Protein AF-A0A2T9KCJ7-F1 (afdb_monomer_lite)

Sequence (89 aa):
MVDSATVEYEALINDPLFQRLWAIRQEVESGRADPQLVEQWEELRETVTHIVDSLRATMLGVPASEREQVARAWIEAFCDEHWPRETLH

Foldseek 3Di:
DPDVVVVVVVVQVPDPVNVVLVVLVVCLVVVNDDPVSVVVNVVVVVVVVVLVVVLVVQLPPPDPVCSVVSSVVSVVVCCVVPPPPVPPD

Structure (mmCIF, N/CA/C/O backbone):
data_AF-A0A2T9KCJ7-F1
#
_entry.id   AF-A0A2T9KCJ7-F1
#
loop_
_atom_site.group_PDB
_atom_site.id
_atom_site.type_symbol
_atom_site.label_atom_id
_atom_site.label_alt_id
_atom_site.label_comp_id
_atom_site.label_asym_id
_atom_site.label_entity_id
_atom_site.label_seq_id
_atom_site.pdbx_PDB_ins_code
_atom_site.Cartn_x
_atom_site.Cartn_y
_atom_site.Cartn_z
_atom_site.occupancy
_atom_site.B_iso_or_equiv
_atom_site.auth_seq_id
_atom_site.auth_comp_id
_atom_site.auth_asym_id
_atom_site.auth_atom_id
_atom_site.pdbx_PDB_model_num
ATOM 1 N N . MET A 1 1 ? 18.115 27.092 -5.203 1.00 45.19 1 MET A N 1
ATOM 2 C CA . MET A 1 1 ? 17.299 26.013 -5.789 1.00 45.19 1 MET A CA 1
ATOM 3 C C . MET A 1 1 ? 16.743 25.226 -4.627 1.00 45.19 1 MET A C 1
ATOM 5 O O . MET A 1 1 ? 17.535 24.632 -3.911 1.00 45.19 1 MET A O 1
ATOM 9 N N . VAL A 1 2 ? 15.441 25.338 -4.368 1.00 48.44 2 VAL A N 1
ATOM 10 C CA . VAL A 1 2 ? 14.766 24.421 -3.443 1.00 48.44 2 VAL A CA 1
ATOM 11 C C . VAL A 1 2 ? 14.623 23.109 -4.203 1.00 48.44 2 VAL A C 1
ATOM 13 O O . VAL A 1 2 ? 14.237 23.125 -5.371 1.00 48.44 2 VAL A O 1
ATOM 16 N N . ASP A 1 3 ? 15.054 22.021 -3.587 1.00 55.81 3 ASP A N 1
ATOM 17 C CA . ASP A 1 3 ? 14.996 20.689 -4.171 1.00 55.81 3 ASP A CA 1
ATOM 18 C C . ASP A 1 3 ? 13.518 20.283 -4.325 1.00 55.81 3 ASP A C 1
ATOM 20 O O . ASP A 1 3 ? 12.748 20.358 -3.365 1.00 55.81 3 ASP A O 1
ATOM 24 N N . SER A 1 4 ? 13.094 19.929 -5.545 1.00 58.38 4 SER A N 1
ATOM 25 C CA . SER A 1 4 ? 11.694 19.583 -5.856 1.00 58.38 4 SER A CA 1
ATOM 26 C C . SER A 1 4 ? 11.171 18.464 -4.956 1.00 58.38 4 SER A C 1
ATOM 28 O O . SER A 1 4 ? 10.011 18.501 -4.551 1.00 58.38 4 SER A O 1
ATOM 30 N N . ALA A 1 5 ? 12.045 17.535 -4.559 1.00 61.59 5 ALA A N 1
ATOM 31 C CA . ALA A 1 5 ? 11.699 16.448 -3.650 1.00 61.59 5 ALA A CA 1
ATOM 32 C C . ALA A 1 5 ? 11.270 16.948 -2.257 1.00 61.59 5 ALA A C 1
ATOM 34 O O . ALA A 1 5 ? 10.423 16.337 -1.608 1.00 61.59 5 ALA A O 1
ATOM 35 N N . THR A 1 6 ? 11.824 18.070 -1.784 1.00 63.75 6 THR A N 1
ATOM 36 C CA . THR A 1 6 ? 11.460 18.649 -0.480 1.00 63.75 6 THR A CA 1
ATOM 37 C C . THR A 1 6 ? 10.083 19.307 -0.528 1.00 63.75 6 THR A C 1
ATOM 39 O O . THR A 1 6 ? 9.313 19.178 0.418 1.00 63.75 6 THR A O 1
ATOM 42 N N . VAL A 1 7 ? 9.743 19.946 -1.652 1.00 63.31 7 VAL A N 1
ATOM 43 C CA . VAL A 1 7 ? 8.431 20.580 -1.869 1.00 63.31 7 VAL A CA 1
ATOM 44 C C . VAL A 1 7 ? 7.323 19.530 -1.983 1.00 63.31 7 VAL A C 1
ATOM 46 O O . VAL A 1 7 ? 6.248 19.701 -1.412 1.00 63.31 7 VAL A O 1
ATOM 49 N N . GLU A 1 8 ? 7.588 18.418 -2.670 1.00 69.56 8 GLU A N 1
ATOM 50 C CA . GLU A 1 8 ? 6.644 17.299 -2.791 1.00 69.56 8 GLU A CA 1
ATOM 51 C C . GLU A 1 8 ? 6.410 16.595 -1.445 1.00 69.56 8 GLU A C 1
ATOM 53 O O . GLU A 1 8 ? 5.277 16.249 -1.106 1.00 69.56 8 GLU A O 1
ATOM 58 N N . TYR A 1 9 ? 7.460 16.448 -0.634 1.00 72.00 9 TYR A N 1
ATOM 59 C CA . TYR A 1 9 ? 7.349 15.875 0.706 1.00 72.00 9 TYR A CA 1
ATOM 60 C C . TYR A 1 9 ? 6.581 16.786 1.677 1.00 72.00 9 TYR A C 1
ATOM 62 O O . TYR A 1 9 ? 5.735 16.312 2.437 1.00 72.00 9 TYR A O 1
ATOM 70 N N . GLU A 1 10 ? 6.818 18.100 1.632 1.00 77.25 10 GLU A N 1
ATOM 71 C CA . GLU A 1 10 ? 6.047 19.074 2.415 1.00 77.25 10 GLU A CA 1
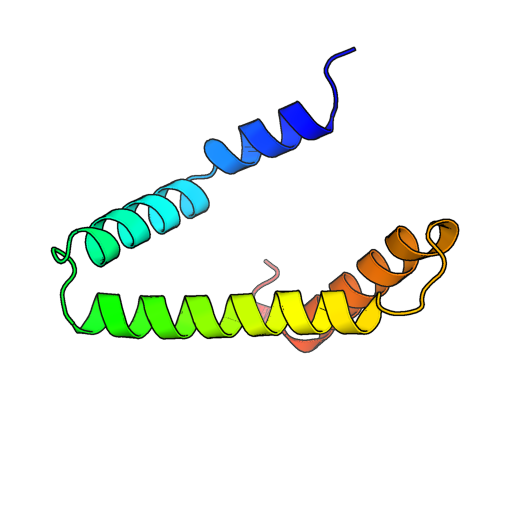ATOM 72 C C . GLU A 1 10 ? 4.572 19.108 1.997 1.00 77.25 10 GLU A C 1
ATOM 74 O O . GLU A 1 10 ? 3.696 19.194 2.860 1.00 77.25 10 GLU A O 1
ATOM 79 N N . ALA A 1 11 ? 4.274 18.998 0.701 1.00 79.06 11 ALA A N 1
ATOM 80 C CA . ALA A 1 11 ? 2.899 18.901 0.217 1.00 79.06 11 ALA A CA 1
ATOM 81 C C . ALA A 1 11 ? 2.198 17.644 0.758 1.00 79.06 11 ALA A C 1
ATOM 83 O O . ALA A 1 11 ? 1.063 17.735 1.220 1.00 79.06 11 ALA A O 1
ATOM 84 N N . LEU A 1 12 ? 2.895 16.502 0.784 1.00 76.75 12 LEU A N 1
ATOM 85 C CA . LEU A 1 12 ? 2.364 15.251 1.327 1.00 76.75 12 LEU A CA 1
ATOM 86 C C . LEU A 1 12 ? 2.107 15.323 2.841 1.00 76.75 12 LEU A C 1
ATOM 88 O O . LEU A 1 12 ? 1.057 14.889 3.300 1.00 76.75 12 LEU A O 1
ATOM 92 N N . ILE A 1 13 ? 3.023 15.890 3.634 1.00 84.75 13 ILE A N 1
ATOM 93 C CA . ILE A 1 13 ? 2.830 16.021 5.095 1.00 84.75 13 ILE A CA 1
ATOM 94 C C . ILE A 1 13 ? 1.631 16.915 5.430 1.00 84.75 13 ILE A C 1
ATOM 96 O O . ILE A 1 13 ? 0.964 16.724 6.452 1.00 84.75 13 ILE A O 1
ATOM 100 N N . ASN A 1 14 ? 1.368 17.907 4.583 1.00 86.25 14 ASN A N 1
ATOM 101 C CA . ASN A 1 14 ? 0.245 18.821 4.749 1.00 86.25 14 ASN A CA 1
ATOM 102 C C . ASN A 1 14 ? -1.054 18.306 4.113 1.00 86.25 14 ASN A C 1
ATOM 104 O O . ASN A 1 14 ? -2.093 18.948 4.271 1.00 86.25 14 ASN A O 1
ATOM 108 N N . ASP A 1 15 ? -1.022 17.160 3.432 1.00 90.12 15 ASP A N 1
ATOM 109 C CA . ASP A 1 15 ? -2.212 16.557 2.852 1.00 90.12 15 ASP A CA 1
ATOM 110 C C . ASP A 1 15 ? -3.165 16.055 3.964 1.00 90.12 15 ASP A C 1
ATOM 112 O O . ASP A 1 15 ? -2.756 15.281 4.841 1.00 90.12 15 ASP A O 1
ATOM 116 N N . PRO A 1 16 ? -4.448 16.467 3.965 1.00 87.50 16 PRO A N 1
ATOM 117 C CA . PRO A 1 16 ? -5.397 16.083 5.010 1.00 87.50 16 PRO A CA 1
ATOM 118 C C . PRO A 1 16 ? -5.643 14.572 5.114 1.00 87.50 16 PRO A C 1
ATOM 120 O O . PRO A 1 16 ? -5.905 14.065 6.209 1.00 87.50 16 PRO A O 1
ATOM 123 N N . LEU A 1 17 ? -5.576 13.839 3.996 1.00 87.75 17 LEU A N 1
ATOM 124 C CA . LEU A 1 17 ? -5.738 12.386 3.988 1.00 87.75 17 LEU A CA 1
ATOM 125 C C . LEU A 1 17 ? -4.511 11.721 4.613 1.00 87.75 17 LEU A C 1
ATOM 127 O O . LEU A 1 17 ? -4.667 10.833 5.455 1.00 87.75 17 LEU A O 1
ATOM 131 N N . PHE A 1 18 ? -3.309 12.187 4.267 1.00 87.75 18 PHE A N 1
ATOM 132 C CA . PHE A 1 18 ? -2.069 11.705 4.876 1.00 87.75 18 PHE A CA 1
ATOM 133 C C . PHE A 1 18 ? -2.061 11.925 6.394 1.00 87.75 18 PHE A C 1
ATOM 135 O O . PHE A 1 18 ? -1.802 10.992 7.157 1.00 87.75 18 PHE A O 1
ATOM 142 N N . GLN A 1 19 ? -2.421 13.125 6.854 1.00 91.06 19 GLN A N 1
ATOM 143 C CA . GLN A 1 19 ? -2.507 13.431 8.286 1.00 91.06 19 GLN A CA 1
ATOM 144 C C . GLN A 1 19 ? -3.532 12.552 9.007 1.00 91.06 19 GLN A C 1
ATOM 146 O O . GLN A 1 19 ? -3.283 12.093 10.125 1.00 91.06 19 GLN A O 1
ATOM 151 N N . ARG A 1 20 ? -4.671 12.274 8.364 1.00 90.12 20 ARG A N 1
ATOM 152 C CA . ARG A 1 20 ? -5.691 11.377 8.912 1.00 90.12 20 ARG A CA 1
ATOM 153 C C . ARG A 1 20 ? -5.185 9.940 9.031 1.00 90.12 20 ARG A C 1
ATOM 155 O O . ARG A 1 20 ? -5.364 9.332 10.084 1.00 90.12 20 ARG A O 1
ATOM 162 N N . LEU A 1 21 ? -4.538 9.407 7.994 1.00 91.19 21 LEU A N 1
ATOM 163 C CA . LEU A 1 21 ? -3.921 8.075 8.038 1.00 91.19 21 LEU A CA 1
ATOM 164 C C . LEU A 1 21 ? -2.848 7.995 9.128 1.00 91.19 21 LEU A C 1
ATOM 166 O O . LEU A 1 21 ? -2.778 7.009 9.862 1.00 91.19 21 LEU A O 1
ATOM 170 N N . TRP A 1 22 ? -2.055 9.055 9.287 1.00 90.94 22 TRP A N 1
ATOM 171 C CA . TRP A 1 22 ? -1.064 9.146 10.353 1.00 90.94 22 TRP A CA 1
ATOM 172 C C . TRP A 1 22 ? -1.698 9.129 11.750 1.00 90.94 22 TRP A C 1
ATOM 174 O O . TRP A 1 22 ? -1.208 8.436 12.640 1.00 90.94 22 TRP A O 1
ATOM 184 N N . ALA A 1 23 ? -2.802 9.849 11.952 1.00 92.69 23 ALA A N 1
ATOM 185 C CA . ALA A 1 23 ? -3.529 9.836 13.220 1.00 92.69 23 ALA A CA 1
ATOM 186 C C . ALA A 1 23 ? -4.088 8.440 13.548 1.00 92.69 23 ALA A C 1
ATOM 188 O O . ALA A 1 23 ? -3.879 7.955 14.659 1.00 92.69 23 ALA A O 1
ATOM 189 N N . ILE A 1 24 ? -4.704 7.764 12.569 1.00 92.88 24 ILE A N 1
ATOM 190 C CA . ILE A 1 24 ? -5.212 6.387 12.722 1.00 92.88 24 ILE A CA 1
ATOM 191 C C . ILE A 1 24 ? -4.080 5.442 13.129 1.00 92.88 24 ILE A C 1
ATOM 193 O O . ILE A 1 24 ? -4.218 4.689 14.092 1.00 92.88 24 ILE A O 1
ATOM 197 N N . ARG A 1 25 ? -2.924 5.536 12.460 1.00 93.88 25 ARG A N 1
ATOM 198 C CA . ARG A 1 25 ? -1.733 4.764 12.828 1.00 93.88 25 ARG A CA 1
ATOM 199 C C . ARG A 1 25 ? -1.370 4.948 14.301 1.00 93.88 25 ARG A C 1
ATOM 201 O O . ARG A 1 25 ? -1.136 3.969 15.001 1.00 93.88 25 ARG A O 1
ATOM 208 N N . GLN A 1 26 ? -1.319 6.194 14.772 1.00 95.94 26 GLN A N 1
ATOM 209 C CA . GLN A 1 26 ? -0.985 6.496 16.166 1.00 95.94 26 GLN A CA 1
ATOM 210 C C . GLN A 1 26 ? -2.025 5.932 17.147 1.00 95.94 26 GLN A C 1
ATOM 212 O O . GLN A 1 26 ? -1.673 5.494 18.243 1.00 95.94 26 GLN A O 1
ATOM 217 N N . GLU A 1 27 ? -3.309 5.924 16.789 1.00 96.06 27 GLU A N 1
ATOM 218 C CA . GLU A 1 27 ? -4.369 5.325 17.610 1.00 96.06 27 GLU A CA 1
ATOM 219 C C . GLU A 1 27 ? -4.241 3.802 17.706 1.00 96.06 27 GLU A C 1
ATOM 221 O O . GLU A 1 27 ? -4.339 3.260 18.811 1.00 96.06 27 GLU A O 1
ATOM 226 N N . VAL A 1 28 ? -3.944 3.130 16.591 1.00 95.75 28 VAL A N 1
ATOM 227 C CA . VAL A 1 28 ? -3.703 1.679 16.549 1.00 95.75 28 VAL A CA 1
ATOM 228 C C . VAL A 1 28 ? -2.445 1.311 17.339 1.00 95.75 28 VAL A C 1
ATOM 230 O O . VAL A 1 28 ? -2.513 0.474 18.237 1.00 95.75 28 VAL A O 1
ATOM 233 N N . GLU A 1 29 ? -1.316 1.983 17.091 1.00 94.50 29 GLU A N 1
ATOM 234 C CA . GLU A 1 29 ? -0.042 1.716 17.784 1.00 94.50 29 GLU A CA 1
ATOM 235 C C . GLU A 1 29 ? -0.124 1.979 19.297 1.00 94.50 29 GLU A C 1
ATOM 237 O O . GLU A 1 29 ? 0.541 1.308 20.085 1.00 94.50 29 GLU A O 1
ATOM 242 N N . SER A 1 30 ? -0.956 2.937 19.720 1.00 96.94 30 SER A N 1
ATOM 243 C CA . SER A 1 30 ? -1.195 3.222 21.143 1.00 96.94 30 SER A CA 1
ATOM 244 C C . SER A 1 30 ? -2.241 2.314 21.799 1.00 96.94 30 SER A C 1
ATOM 246 O O . SER A 1 30 ? -2.479 2.449 23.000 1.00 96.94 30 SER A O 1
ATOM 248 N N . GLY A 1 31 ? -2.874 1.408 21.043 1.00 95.69 31 GLY A N 1
ATOM 249 C CA . GLY A 1 31 ? -3.924 0.512 21.539 1.00 95.69 31 GLY A CA 1
ATOM 250 C C . GLY A 1 31 ? -5.230 1.224 21.909 1.00 95.69 31 GLY A C 1
ATOM 251 O O . GLY A 1 31 ? -6.014 0.695 22.694 1.00 95.69 31 GLY A O 1
ATOM 252 N N . ARG A 1 32 ? -5.445 2.441 21.394 1.00 95.94 32 ARG A N 1
ATOM 253 C CA . ARG A 1 32 ? -6.652 3.250 21.643 1.00 95.94 32 ARG A CA 1
ATOM 254 C C . ARG A 1 32 ? -7.722 3.078 20.568 1.00 95.94 32 ARG A C 1
ATOM 256 O O . ARG A 1 32 ? -8.864 3.455 20.809 1.00 95.94 32 ARG A O 1
ATOM 263 N N . ALA A 1 33 ? -7.347 2.540 19.410 1.00 95.25 33 ALA A N 1
ATOM 264 C CA . ALA A 1 33 ? -8.273 2.202 18.341 1.00 95.25 33 ALA A CA 1
ATOM 265 C C . ALA A 1 33 ? -9.235 1.085 18.774 1.00 95.25 33 ALA A C 1
ATOM 267 O O . ALA A 1 33 ? -8.850 0.154 19.487 1.00 95.25 33 ALA A O 1
ATOM 268 N N . ASP A 1 34 ? -10.486 1.169 18.326 1.00 96.44 34 ASP A N 1
ATOM 269 C CA . ASP A 1 34 ? -11.428 0.063 18.463 1.00 96.44 34 ASP A CA 1
ATOM 270 C C . ASP A 1 34 ? -11.041 -1.120 17.542 1.00 96.44 34 ASP A C 1
ATOM 272 O O . ASP A 1 34 ? -10.279 -0.940 16.586 1.00 96.44 34 ASP A O 1
ATOM 276 N N . PRO A 1 35 ? -11.540 -2.345 17.802 1.00 96.00 35 PRO A N 1
ATOM 277 C CA . PRO A 1 35 ? -1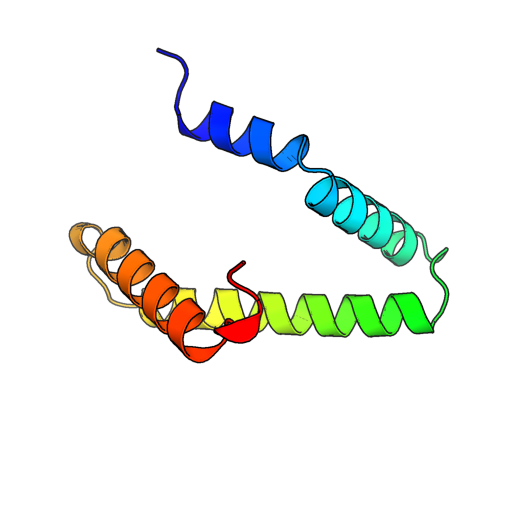1.152 -3.524 17.026 1.00 96.00 35 PRO A CA 1
ATOM 278 C C . PRO A 1 35 ? -11.451 -3.430 15.526 1.00 96.00 35 PRO A C 1
ATOM 280 O O . PRO A 1 35 ? -10.689 -3.973 14.731 1.00 96.00 35 PRO A O 1
ATOM 283 N N . GLN A 1 36 ? -12.526 -2.738 15.136 1.00 95.25 36 GLN A N 1
ATOM 284 C CA . GLN A 1 36 ? -12.891 -2.582 13.728 1.00 95.25 36 GLN A CA 1
ATOM 285 C C . GLN A 1 36 ? -11.882 -1.679 13.010 1.00 95.25 36 GLN A C 1
ATOM 287 O O . GLN A 1 36 ? -11.469 -1.977 11.890 1.00 95.25 36 GLN A O 1
ATOM 292 N N . LEU A 1 37 ? -11.447 -0.599 13.663 1.00 94.31 37 LEU A N 1
ATOM 293 C CA . LEU A 1 37 ? -10.417 0.284 13.126 1.00 94.31 37 LEU A CA 1
ATOM 294 C C . LEU A 1 37 ? -9.058 -0.422 13.009 1.00 94.31 37 LEU A C 1
ATOM 296 O O . LEU A 1 37 ? -8.3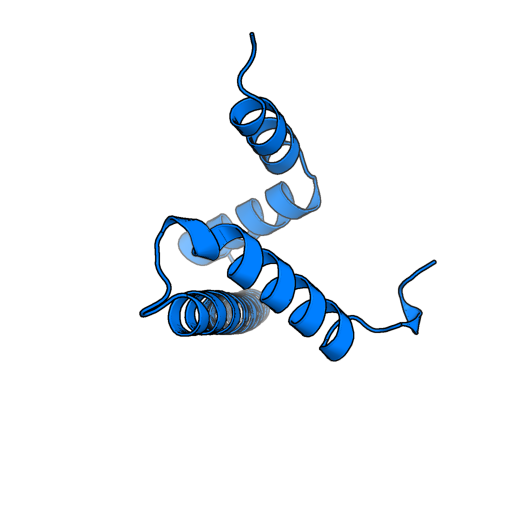39 -0.197 12.036 1.00 94.31 37 LEU A O 1
ATOM 300 N N . VAL A 1 38 ? -8.712 -1.290 13.966 1.00 96.00 38 VAL A N 1
ATOM 301 C CA . VAL A 1 38 ? -7.490 -2.111 13.894 1.00 96.00 38 VAL A CA 1
ATOM 302 C C . VAL A 1 38 ? -7.541 -3.070 12.702 1.00 96.00 38 VAL A C 1
ATOM 304 O O . VAL A 1 38 ? -6.573 -3.142 11.951 1.00 96.00 38 VAL A O 1
ATOM 307 N N . GLU A 1 39 ? -8.659 -3.768 12.497 1.00 95.00 39 GLU A N 1
ATOM 308 C CA . GLU A 1 39 ? -8.844 -4.687 11.364 1.00 95.00 39 GLU A CA 1
ATOM 309 C C . GLU A 1 39 ? -8.684 -3.960 10.019 1.00 95.00 39 GLU A C 1
ATOM 311 O O . GLU A 1 39 ? -7.849 -4.345 9.203 1.00 95.00 39 GLU A O 1
ATOM 316 N N . GLN A 1 40 ? -9.383 -2.836 9.836 1.00 93.31 40 GLN A N 1
ATOM 317 C CA . GLN A 1 40 ? -9.281 -2.015 8.622 1.00 93.31 40 GLN A CA 1
ATOM 318 C C . GLN A 1 40 ? -7.867 -1.467 8.390 1.00 93.31 40 GLN A C 1
ATOM 320 O O . GLN A 1 40 ? -7.414 -1.348 7.249 1.00 93.31 40 GLN A O 1
ATOM 325 N N . TRP A 1 41 ? -7.161 -1.108 9.464 1.00 94.81 41 TRP A N 1
ATOM 326 C CA . TRP A 1 41 ? -5.779 -0.649 9.377 1.00 94.81 41 TRP A CA 1
ATOM 327 C C . TRP A 1 41 ? -4.833 -1.760 8.913 1.00 94.81 41 TRP A C 1
ATOM 329 O O . TRP A 1 41 ? -3.977 -1.514 8.059 1.00 94.81 41 TRP A O 1
ATOM 339 N N . GLU A 1 42 ? -4.984 -2.975 9.442 1.00 94.00 42 GLU A N 1
ATOM 340 C CA . GLU A 1 42 ? -4.172 -4.119 9.026 1.00 94.00 42 GLU A CA 1
ATOM 341 C C . GLU A 1 42 ? -4.450 -4.509 7.568 1.00 94.00 42 GLU A C 1
ATOM 343 O O . GLU A 1 42 ? -3.497 -4.671 6.806 1.00 94.00 42 GLU A O 1
ATOM 348 N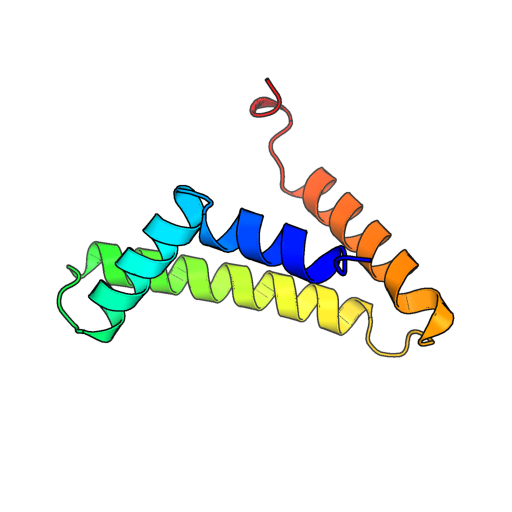 N . GLU A 1 43 ? -5.714 -4.536 7.134 1.00 92.69 43 GLU A N 1
ATOM 349 C CA . GLU A 1 43 ? -6.079 -4.769 5.725 1.00 92.69 43 GLU A CA 1
ATOM 350 C C . GLU A 1 43 ? -5.440 -3.735 4.783 1.00 92.69 43 GLU A C 1
ATOM 352 O O . GLU A 1 43 ? -4.867 -4.078 3.738 1.00 92.69 43 GLU A O 1
ATOM 357 N N . LEU A 1 44 ? -5.487 -2.451 5.160 1.00 91.69 44 LEU A N 1
ATOM 358 C CA . LEU A 1 44 ? -4.843 -1.381 4.401 1.00 91.69 44 LEU A CA 1
ATOM 359 C C . LEU A 1 44 ? -3.322 -1.572 4.355 1.00 91.69 44 LEU A C 1
ATOM 361 O O . LEU A 1 44 ? -2.712 -1.434 3.291 1.00 91.69 44 LEU A O 1
ATOM 365 N N . ARG A 1 45 ? -2.698 -1.896 5.494 1.00 92.44 45 ARG A N 1
ATOM 366 C CA . ARG A 1 45 ? -1.249 -2.111 5.597 1.00 92.44 45 ARG A CA 1
ATOM 367 C C . ARG A 1 45 ? -0.802 -3.279 4.722 1.00 92.44 45 ARG A C 1
ATOM 369 O O . ARG A 1 45 ? 0.206 -3.152 4.021 1.00 92.44 45 ARG A O 1
ATOM 376 N N . GLU A 1 46 ? -1.532 -4.389 4.738 1.00 93.69 46 GLU A N 1
ATOM 377 C CA . GLU A 1 46 ? -1.264 -5.554 3.890 1.00 93.69 46 GLU A CA 1
ATOM 378 C C . GLU A 1 46 ? -1.393 -5.207 2.406 1.00 93.69 46 GLU A C 1
ATOM 380 O O . GLU A 1 46 ? -0.489 -5.508 1.623 1.00 93.69 46 GLU A O 1
ATOM 385 N N . THR A 1 47 ? -2.449 -4.481 2.032 1.00 90.81 47 THR A N 1
ATOM 386 C CA . THR A 1 47 ? -2.675 -4.037 0.649 1.00 90.81 47 THR A CA 1
ATOM 387 C C . THR A 1 47 ? -1.538 -3.143 0.153 1.00 90.81 47 THR A C 1
ATOM 389 O O . THR A 1 47 ? -0.946 -3.407 -0.894 1.00 90.81 47 THR A O 1
ATOM 392 N N . VAL A 1 48 ? -1.166 -2.113 0.922 1.00 89.44 48 VAL A N 1
ATOM 393 C CA . VAL A 1 48 ? -0.050 -1.215 0.571 1.00 89.44 48 VAL A CA 1
ATOM 394 C C . VAL A 1 48 ? 1.271 -1.981 0.489 1.00 89.44 48 VAL A C 1
ATOM 396 O O . VAL A 1 48 ? 2.057 -1.751 -0.431 1.00 89.44 48 VAL A O 1
ATOM 399 N N . THR A 1 49 ? 1.511 -2.916 1.411 1.00 92.19 49 THR A N 1
ATOM 400 C CA . THR A 1 49 ? 2.711 -3.768 1.382 1.00 92.19 49 THR A CA 1
ATOM 401 C C . THR A 1 49 ? 2.775 -4.569 0.086 1.00 92.19 49 THR A C 1
ATOM 403 O O . THR A 1 49 ? 3.803 -4.553 -0.588 1.00 92.19 49 THR A O 1
ATOM 406 N N . HIS A 1 50 ? 1.665 -5.192 -0.313 1.00 92.25 50 HIS A N 1
ATOM 407 C CA . HIS A 1 50 ? 1.588 -5.963 -1.549 1.00 92.25 50 HIS A CA 1
ATOM 408 C C . HIS A 1 50 ? 1.873 -5.112 -2.797 1.00 92.25 50 HIS A C 1
ATOM 410 O O . HIS A 1 50 ? 2.642 -5.526 -3.666 1.00 92.25 50 HIS A O 1
ATOM 416 N N . ILE A 1 51 ? 1.315 -3.898 -2.862 1.00 91.56 51 ILE A N 1
ATOM 417 C CA . ILE A 1 51 ? 1.549 -2.940 -3.956 1.00 91.56 51 ILE A CA 1
ATOM 418 C C . ILE A 1 51 ? 3.041 -2.589 -4.054 1.00 91.56 51 ILE A C 1
ATOM 420 O O . ILE A 1 51 ? 3.638 -2.678 -5.129 1.00 91.56 51 ILE A O 1
ATOM 424 N N . VAL A 1 52 ? 3.668 -2.229 -2.928 1.00 91.50 52 VAL A N 1
ATOM 425 C CA . VAL A 1 52 ? 5.090 -1.849 -2.886 1.00 91.50 52 VAL A CA 1
ATOM 426 C C . VAL A 1 52 ? 5.998 -3.029 -3.233 1.00 91.50 52 VAL A C 1
ATOM 428 O O . VAL A 1 52 ? 6.983 -2.850 -3.956 1.00 91.50 52 VAL A O 1
ATOM 431 N N . ASP A 1 53 ? 5.679 -4.230 -2.755 1.00 94.38 53 ASP A N 1
ATOM 432 C CA . ASP A 1 53 ? 6.448 -5.436 -3.063 1.00 94.38 53 ASP A CA 1
ATOM 433 C C . ASP A 1 53 ? 6.321 -5.832 -4.539 1.00 94.38 53 ASP A C 1
ATOM 435 O O . ASP A 1 53 ? 7.325 -6.199 -5.152 1.00 94.38 53 ASP A O 1
ATOM 439 N N . SER A 1 54 ? 5.139 -5.678 -5.143 1.00 93.50 54 SER A N 1
ATOM 440 C CA . SER A 1 54 ? 4.923 -5.893 -6.581 1.00 93.50 54 SER A CA 1
ATOM 441 C C . SER A 1 54 ? 5.737 -4.914 -7.441 1.00 93.50 54 SER A C 1
ATOM 443 O O . SER A 1 54 ? 6.453 -5.327 -8.363 1.00 93.50 54 SER A O 1
ATOM 445 N N . LEU A 1 55 ? 5.740 -3.624 -7.085 1.00 92.88 55 LEU A N 1
ATOM 446 C CA . LEU A 1 55 ? 6.584 -2.625 -7.746 1.00 92.88 55 LEU A CA 1
ATOM 447 C C . LEU A 1 55 ? 8.077 -2.951 -7.574 1.00 92.88 55 LEU A C 1
ATOM 449 O O . LEU A 1 55 ? 8.847 -2.917 -8.537 1.00 92.88 55 LEU A O 1
ATOM 453 N N . ARG A 1 56 ? 8.508 -3.318 -6.360 1.00 92.12 56 ARG A N 1
ATOM 454 C CA . ARG A 1 56 ? 9.900 -3.708 -6.089 1.00 92.12 56 ARG A CA 1
ATOM 455 C C . ARG A 1 56 ? 10.314 -4.934 -6.899 1.00 92.12 56 ARG A C 1
ATOM 457 O O . ARG A 1 56 ? 11.419 -4.939 -7.440 1.00 92.12 56 ARG A O 1
ATOM 464 N N . ALA A 1 57 ? 9.452 -5.944 -6.987 1.00 93.31 57 ALA A N 1
ATOM 465 C CA . ALA A 1 57 ? 9.691 -7.143 -7.782 1.00 93.31 57 ALA A CA 1
ATOM 466 C C . ALA A 1 57 ? 9.823 -6.807 -9.273 1.00 93.31 57 ALA A C 1
ATOM 468 O O . ALA A 1 57 ? 10.732 -7.310 -9.927 1.00 93.31 57 ALA A O 1
ATOM 469 N N . THR A 1 58 ? 8.994 -5.892 -9.782 1.00 91.81 58 THR A N 1
ATOM 470 C CA . THR A 1 58 ? 9.059 -5.415 -11.175 1.00 91.81 58 THR A CA 1
ATOM 471 C C . THR A 1 58 ? 10.380 -4.708 -11.485 1.00 91.81 58 THR A C 1
ATOM 473 O O . THR A 1 58 ? 10.940 -4.860 -12.568 1.00 91.81 58 THR A O 1
ATOM 476 N N . MET A 1 59 ? 10.922 -3.956 -10.526 1.00 92.69 59 MET A N 1
ATOM 477 C CA . MET A 1 59 ? 12.214 -3.278 -10.682 1.00 92.69 59 MET A CA 1
ATOM 478 C C . MET A 1 59 ? 13.424 -4.200 -10.450 1.00 92.69 59 MET A C 1
ATOM 480 O O . MET A 1 59 ? 14.565 -3.804 -10.721 1.00 92.69 59 MET A O 1
ATOM 484 N N . LEU A 1 60 ? 13.218 -5.409 -9.920 1.00 93.31 60 LEU A N 1
ATOM 485 C CA . LEU A 1 60 ? 14.301 -6.336 -9.614 1.00 93.31 60 LEU A CA 1
ATOM 486 C C . LEU A 1 60 ? 14.956 -6.820 -10.916 1.00 93.31 60 LEU A C 1
ATOM 488 O O . LEU A 1 60 ? 14.304 -7.358 -11.799 1.00 93.31 60 LEU A O 1
ATOM 492 N N . GLY A 1 61 ? 16.271 -6.632 -11.038 1.00 86.94 61 GLY A N 1
ATOM 493 C CA . GLY A 1 61 ? 17.020 -7.001 -12.246 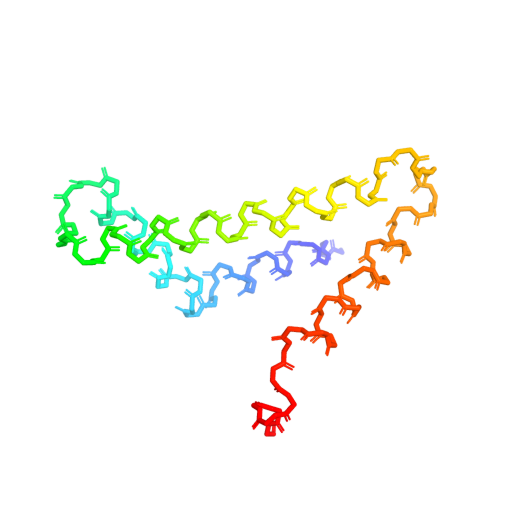1.00 86.94 61 GLY A CA 1
ATOM 494 C C . GLY A 1 61 ? 17.016 -5.944 -13.358 1.00 86.94 61 GLY A C 1
ATOM 495 O O . GLY A 1 61 ? 17.753 -6.102 -14.328 1.00 86.94 61 GLY A O 1
ATOM 496 N N . VAL A 1 62 ? 16.280 -4.839 -13.195 1.00 93.44 62 VAL A N 1
ATOM 497 C CA . VAL A 1 62 ? 16.292 -3.711 -14.139 1.00 93.44 62 VAL A CA 1
ATOM 498 C C . VAL A 1 62 ? 17.544 -2.840 -13.918 1.00 93.44 62 VAL A C 1
ATOM 500 O O . VAL A 1 62 ? 17.848 -2.481 -12.762 1.00 93.44 62 VAL A O 1
ATOM 503 N N . PRO A 1 63 ? 18.280 -2.467 -14.987 1.00 94.62 63 PRO A N 1
ATOM 504 C CA . PRO A 1 63 ? 19.394 -1.523 -14.909 1.00 94.62 63 PRO A CA 1
ATOM 505 C C . PRO A 1 63 ? 18.973 -0.193 -14.281 1.00 94.62 63 PRO A C 1
ATOM 507 O O . PRO A 1 63 ? 17.882 0.305 -14.537 1.00 94.62 63 PRO A O 1
ATOM 510 N N . ALA A 1 64 ? 19.845 0.428 -13.480 1.00 91.06 64 ALA A N 1
ATOM 511 C CA . ALA A 1 64 ? 19.506 1.666 -12.768 1.00 91.06 64 ALA A CA 1
ATOM 512 C C . ALA A 1 64 ? 19.033 2.801 -13.698 1.00 91.06 64 ALA A C 1
ATOM 514 O O . ALA A 1 64 ? 18.148 3.558 -13.315 1.00 91.06 64 ALA A O 1
ATOM 515 N N . SER A 1 65 ? 19.570 2.869 -14.920 1.00 93.25 65 SER A N 1
ATOM 516 C CA . SER A 1 65 ? 19.185 3.830 -15.962 1.00 93.25 65 SER A CA 1
ATOM 517 C C . SER A 1 65 ? 17.749 3.672 -16.472 1.00 93.25 65 SER A C 1
ATOM 519 O O . SER A 1 65 ? 17.217 4.610 -17.051 1.00 93.25 65 SER A O 1
ATOM 521 N N . GLU A 1 66 ? 17.127 2.509 -16.273 1.00 94.00 66 GLU A N 1
ATOM 522 C CA . GLU A 1 66 ? 15.798 2.168 -16.804 1.00 94.00 66 GLU A CA 1
ATOM 523 C C . GLU A 1 66 ? 14.725 2.079 -15.707 1.00 94.00 66 GLU A C 1
ATOM 525 O O . GLU A 1 66 ? 13.530 2.065 -15.999 1.00 94.00 66 GLU A O 1
ATOM 530 N N . ARG A 1 67 ? 15.124 2.055 -14.427 1.00 90.25 67 ARG A N 1
ATOM 531 C CA . ARG A 1 67 ? 14.207 1.848 -13.291 1.00 90.25 67 ARG A CA 1
ATOM 532 C C . ARG A 1 67 ? 13.103 2.890 -13.197 1.00 90.25 67 ARG A C 1
ATOM 534 O O . ARG A 1 67 ? 11.977 2.523 -12.895 1.00 90.25 67 ARG A O 1
ATOM 541 N N . GLU A 1 68 ? 13.404 4.162 -13.451 1.00 92.50 68 GLU A N 1
ATOM 542 C CA . GLU A 1 68 ? 12.397 5.231 -13.406 1.00 92.50 68 GLU A CA 1
ATOM 543 C C . GLU A 1 68 ? 11.311 5.018 -14.467 1.00 92.50 68 GLU A C 1
ATOM 545 O O . GLU A 1 68 ? 10.122 5.133 -14.175 1.00 92.50 68 GLU A O 1
ATOM 550 N N . GLN A 1 69 ? 11.712 4.650 -15.686 1.00 93.12 69 GLN A N 1
ATOM 551 C CA . GLN A 1 69 ? 10.781 4.367 -16.774 1.00 93.12 69 GLN A CA 1
ATOM 552 C C . GLN A 1 69 ? 9.916 3.142 -16.459 1.00 93.12 69 GLN A C 1
ATOM 554 O O . GLN A 1 69 ? 8.701 3.190 -16.638 1.00 93.12 69 GLN A O 1
ATOM 559 N N . VAL A 1 70 ? 10.526 2.065 -15.955 1.00 93.56 70 VAL A N 1
ATOM 560 C CA . VAL A 1 70 ? 9.802 0.845 -15.572 1.00 93.56 70 VAL A CA 1
ATOM 561 C C . VAL A 1 70 ? 8.841 1.107 -14.410 1.00 93.56 70 VAL A C 1
ATOM 563 O O . VAL A 1 70 ? 7.704 0.648 -14.452 1.00 93.56 70 VAL A O 1
ATOM 566 N N . ALA A 1 71 ? 9.258 1.880 -13.404 1.00 92.06 71 ALA A N 1
ATOM 567 C CA . ALA A 1 71 ? 8.399 2.250 -12.285 1.00 92.06 71 ALA A CA 1
ATOM 568 C C . ALA A 1 71 ? 7.185 3.066 -12.750 1.00 92.06 71 ALA A C 1
ATOM 570 O O . ALA A 1 71 ? 6.067 2.756 -12.352 1.00 92.06 71 ALA A O 1
ATOM 571 N N . ARG A 1 72 ? 7.382 4.059 -13.631 1.00 93.06 72 ARG A N 1
ATOM 572 C CA . ARG A 1 72 ? 6.271 4.833 -14.213 1.00 93.06 72 ARG A CA 1
ATOM 573 C C . ARG A 1 72 ? 5.302 3.951 -14.992 1.00 93.06 72 ARG A C 1
ATOM 575 O O . ARG A 1 72 ? 4.109 4.008 -14.725 1.00 93.06 72 ARG A O 1
ATOM 582 N N . ALA A 1 73 ? 5.814 3.103 -15.884 1.00 92.88 73 ALA A N 1
ATOM 583 C CA . ALA A 1 73 ? 4.981 2.202 -16.679 1.00 92.88 73 ALA A CA 1
ATOM 584 C C . ALA A 1 73 ? 4.174 1.232 -15.800 1.00 92.88 73 ALA A C 1
ATOM 586 O O . ALA A 1 73 ? 3.010 0.957 -16.081 1.00 92.88 73 ALA A O 1
ATOM 587 N N . TRP A 1 74 ? 4.775 0.737 -14.714 1.00 94.31 74 TRP A N 1
ATOM 588 C CA . TRP A 1 74 ? 4.072 -0.104 -13.750 1.00 94.31 74 TRP A CA 1
ATOM 589 C C . TRP A 1 74 ? 2.980 0.669 -13.000 1.00 94.31 74 TRP A C 1
ATOM 591 O O . TRP A 1 74 ? 1.871 0.163 -12.876 1.00 94.31 74 TRP A O 1
ATOM 601 N N . ILE A 1 75 ? 3.266 1.892 -12.533 1.00 91.19 75 ILE A N 1
ATOM 602 C CA . ILE A 1 75 ? 2.285 2.737 -11.830 1.00 91.19 75 ILE A CA 1
ATOM 603 C C . ILE A 1 75 ? 1.094 3.049 -12.742 1.00 91.19 75 ILE A C 1
ATOM 605 O O . ILE A 1 75 ? -0.046 2.938 -12.304 1.00 91.19 75 ILE A O 1
ATOM 609 N N . GLU A 1 76 ? 1.347 3.405 -14.002 1.00 91.00 76 GLU A N 1
ATOM 610 C CA . GLU A 1 76 ? 0.294 3.653 -14.993 1.00 91.00 76 GLU A CA 1
ATOM 611 C C . GLU A 1 76 ? -0.580 2.410 -15.199 1.00 91.00 76 GLU A C 1
ATOM 613 O O . GLU A 1 76 ? -1.799 2.500 -15.074 1.00 91.00 76 GLU A O 1
ATOM 618 N N . ALA A 1 77 ? 0.032 1.240 -15.413 1.00 90.12 77 ALA A N 1
ATOM 619 C CA . ALA A 1 77 ? -0.701 -0.015 -15.575 1.00 90.12 77 ALA A CA 1
ATOM 620 C C . ALA A 1 77 ? -1.519 -0.387 -14.326 1.00 90.12 77 ALA A C 1
ATOM 622 O O . ALA A 1 77 ? -2.675 -0.789 -14.441 1.00 90.12 77 ALA A O 1
ATOM 623 N N . PHE A 1 78 ? -0.943 -0.209 -13.134 1.00 89.06 78 PHE A N 1
ATOM 624 C CA . PHE A 1 78 ? -1.628 -0.451 -11.866 1.00 89.06 78 PHE A CA 1
ATOM 625 C C . PHE A 1 78 ? -2.846 0.471 -11.701 1.00 89.06 78 PHE A C 1
ATOM 627 O O . PHE A 1 78 ? -3.924 0.014 -11.324 1.00 89.06 78 PHE A O 1
ATOM 634 N N . CYS A 1 79 ? -2.702 1.761 -12.013 1.00 87.75 79 CYS A N 1
ATOM 635 C CA . CYS A 1 79 ? -3.810 2.713 -11.975 1.00 87.75 79 CYS A CA 1
ATOM 636 C C . CYS A 1 79 ? -4.890 2.374 -13.010 1.00 87.75 79 CYS A C 1
ATOM 638 O O . CYS A 1 79 ? -6.071 2.429 -12.680 1.00 87.75 79 CYS A O 1
ATOM 640 N N . ASP A 1 80 ? -4.515 1.989 -14.228 1.00 87.25 80 ASP A N 1
ATOM 641 C CA . ASP A 1 80 ? -5.476 1.606 -15.267 1.00 87.25 80 ASP A CA 1
ATOM 642 C C . ASP A 1 80 ? -6.282 0.350 -14.896 1.00 87.25 80 ASP A C 1
ATOM 644 O O . ASP A 1 80 ? -7.461 0.247 -15.242 1.00 87.25 80 ASP A O 1
ATOM 648 N N . GLU A 1 81 ? -5.657 -0.604 -14.201 1.00 86.25 81 GLU A N 1
ATOM 649 C CA . GLU A 1 81 ? -6.295 -1.850 -13.767 1.00 86.25 81 GLU A CA 1
ATOM 650 C C . GLU A 1 81 ? -7.183 -1.658 -12.529 1.00 86.25 81 GLU A C 1
ATOM 652 O O . GLU A 1 81 ? -8.274 -2.229 -12.451 1.00 86.25 81 GLU A O 1
ATOM 657 N N . HIS A 1 82 ? -6.729 -0.859 -11.559 1.00 82.56 82 HIS A N 1
ATOM 658 C CA . HIS A 1 82 ? -7.332 -0.811 -10.225 1.00 82.56 82 HIS A CA 1
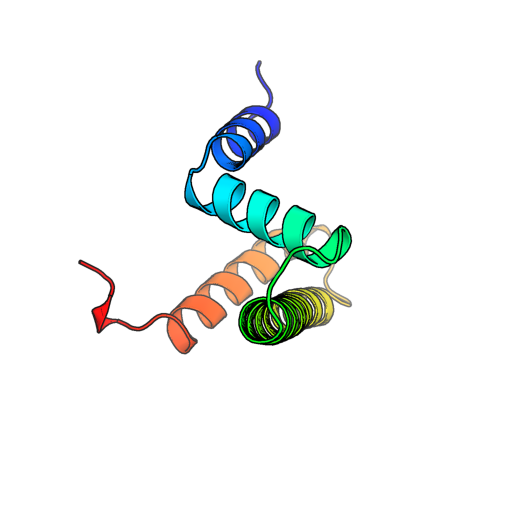ATOM 659 C C . HIS A 1 82 ? -8.068 0.488 -9.897 1.00 82.56 82 HIS A C 1
ATOM 661 O O . HIS A 1 82 ? -8.844 0.505 -8.938 1.00 82.56 82 HIS A O 1
ATOM 667 N N . TRP A 1 83 ? -7.874 1.569 -10.656 1.00 77.12 83 TRP A N 1
ATOM 668 C CA . TRP A 1 83 ? -8.640 2.792 -10.444 1.00 77.12 83 TRP A CA 1
ATOM 669 C C . TRP A 1 83 ? -9.994 2.690 -11.155 1.00 77.12 83 TRP A C 1
ATOM 671 O O . TRP A 1 83 ? -10.043 2.508 -12.376 1.00 77.12 83 TRP A O 1
ATOM 681 N N . PRO A 1 84 ? -11.126 2.828 -10.444 1.00 60.59 84 PRO A N 1
ATOM 682 C CA . PRO A 1 84 ? -12.423 2.838 -11.098 1.00 60.59 84 PRO A CA 1
ATOM 683 C C . PRO A 1 84 ? -12.488 4.025 -12.064 1.00 60.59 84 PRO A C 1
ATOM 685 O O . PRO A 1 84 ? -12.391 5.178 -11.651 1.00 60.59 84 PRO A O 1
ATOM 688 N N . ARG A 1 85 ? -12.720 3.777 -13.358 1.00 55.00 85 ARG A N 1
ATOM 689 C CA . ARG A 1 85 ? -12.969 4.866 -14.326 1.00 55.00 85 ARG A CA 1
ATOM 690 C C . ARG A 1 85 ? -14.164 5.747 -13.936 1.00 55.00 85 ARG A C 1
ATOM 692 O O . ARG A 1 85 ? -14.257 6.877 -14.394 1.00 55.00 85 ARG A O 1
ATOM 699 N N . GLU A 1 86 ? -15.054 5.240 -13.085 1.00 53.06 86 GLU A N 1
ATOM 700 C CA . GLU A 1 86 ? -16.242 5.937 -12.582 1.00 53.06 86 GLU A CA 1
ATOM 701 C C . GLU A 1 86 ? -15.944 6.985 -11.493 1.00 53.06 86 GLU A C 1
ATOM 703 O O . GLU A 1 86 ? -16.806 7.814 -11.218 1.00 53.06 86 GLU A O 1
ATOM 708 N N . THR A 1 87 ? -14.750 6.990 -10.885 1.00 52.41 87 THR A N 1
ATOM 709 C CA . THR A 1 87 ? -14.362 7.976 -9.854 1.00 52.41 87 THR A CA 1
ATOM 710 C C . THR A 1 87 ? -13.507 9.127 -10.396 1.00 52.41 87 THR A C 1
ATOM 712 O O . THR A 1 87 ? -13.130 10.020 -9.636 1.00 52.41 87 THR A O 1
ATOM 715 N N . LEU A 1 88 ? -13.222 9.139 -11.703 1.00 48.97 88 LEU A N 1
ATOM 716 C CA . LEU A 1 88 ? -12.615 10.268 -12.411 1.00 48.97 88 LEU A CA 1
ATOM 717 C C . LEU A 1 88 ? -13.716 11.281 -12.772 1.00 48.97 88 LEU A C 1
ATOM 719 O O . LEU A 1 88 ? -14.310 11.206 -13.847 1.00 48.97 88 LEU A O 1
ATOM 723 N N . HIS A 1 89 ? -14.022 12.185 -11.839 1.00 39.56 89 HIS A N 1
ATOM 724 C CA . HIS A 1 89 ? -14.874 13.357 -12.073 1.00 39.56 89 HIS A CA 1
ATOM 725 C C . HIS A 1 89 ? -14.068 14.555 -12.575 1.00 39.56 89 HIS A C 1
ATOM 727 O O . HIS A 1 89 ? -12.970 14.797 -12.025 1.00 39.56 89 HIS A O 1
#

Radius of gyration: 16.71 Å; chains: 1; bounding box: 36×33×38 Å

Organism: NCBI:txid2172652

Secondary structure (DSSP, 8-state):
---HHHHHHHHHHT-HHHHHHHHHHHHHHTT-S-HHHHHHHHHHHHHHHHHHHHHHHHHTT--TTTHHHHHHHHHHHHHHHHS-GGG--

pLDDT: mean 85.49, std 14.1, range [39.56, 96.94]